Protein AF-A0A7S2Z1D8-F1 (afdb_monomer_lite)

InterPro domains:
  IPR022712 Beta-Casp domain [PF10996] (3-50)
  IPR027075 Cleavage and polyadenylation specificity factor subunit 2 [PTHR45922] (4-94)
  IPR036866 Ribonuclease Z/Hydroxyacylglutathione hydrolase-like [SSF56281] (3-57)

Sequence (128 aa):
LGRRPKVVMASLGSLESGPARELLVDWIQVPKNLVIFTQQPTAGTLAHHLHTAMADQVRVQVSRRVPLVGQELEQHRLAKAQEEERKMKEALASGGMASSADQKVEGVAGAGLVDTMQSARTSRGGLA

Organism: NCBI:txid464258

Secondary structure (DSSP, 8-state):
--SS------S-TT-SSSHHHHHHHHHTTSTT-----SSPPPTTSHHHHHHTT--S-------------THHHHHHHHHHHHHHHHHHHHHHHTT---------------------------------

Radius of gyration: 33.37 Å; chains: 1; bounding box: 91×49×61 Å

Structure (mmCIF, N/CA/C/O backbone):
data_AF-A0A7S2Z1D8-F1
#
_entry.id   AF-A0A7S2Z1D8-F1
#
loop_
_atom_site.group_PDB
_atom_site.id
_atom_site.type_symbol
_atom_site.label_atom_id
_atom_site.label_alt_id
_atom_site.label_comp_id
_atom_site.label_asym_id
_atom_site.label_entity_id
_atom_site.label_seq_id
_atom_site.pdbx_PDB_ins_code
_atom_site.Cartn_x
_atom_site.Cartn_y
_atom_site.Cartn_z
_atom_site.occupancy
_atom_site.B_iso_or_equiv
_atom_site.auth_seq_id
_atom_site.auth_comp_id
_atom_site.auth_asym_id
_atom_site.auth_atom_id
_atom_site.pdbx_PDB_model_num
ATOM 1 N N . LEU A 1 1 ? -13.418 -2.128 -9.506 1.00 61.38 1 LEU A N 1
ATOM 2 C CA . LEU A 1 1 ? -13.145 -1.407 -10.778 1.00 61.38 1 LEU A CA 1
ATOM 3 C C . LEU A 1 1 ? -13.310 -2.385 -11.944 1.00 61.38 1 LEU A C 1
ATOM 5 O O . LEU A 1 1 ? -12.690 -3.435 -11.906 1.00 61.38 1 LEU A O 1
ATOM 9 N N . GLY A 1 2 ? -14.152 -2.097 -12.946 1.00 67.75 2 GLY A N 1
ATOM 10 C CA . GLY A 1 2 ? -14.344 -3.005 -14.096 1.00 67.75 2 GLY A CA 1
ATOM 11 C C . GLY A 1 2 ? -13.047 -3.274 -14.881 1.00 67.75 2 GLY A C 1
ATOM 12 O O . GLY A 1 2 ? -12.169 -2.406 -14.889 1.00 67.75 2 GLY A O 1
ATOM 13 N N . ARG A 1 3 ? -12.954 -4.447 -15.537 1.00 75.06 3 ARG A N 1
ATOM 14 C CA . ARG A 1 3 ? -11.788 -5.002 -16.275 1.00 75.06 3 ARG A CA 1
ATOM 15 C C . ARG A 1 3 ? -11.434 -4.253 -17.578 1.00 75.06 3 ARG A C 1
ATOM 17 O O . ARG A 1 3 ? -11.247 -4.861 -18.625 1.00 75.06 3 ARG A O 1
ATOM 24 N N . ARG A 1 4 ? -11.376 -2.924 -17.540 1.00 88.25 4 ARG A N 1
ATOM 25 C CA . ARG A 1 4 ? -10.928 -2.088 -18.663 1.00 88.25 4 ARG A CA 1
ATOM 26 C C . ARG A 1 4 ? -9.636 -1.360 -18.286 1.00 88.25 4 ARG A C 1
ATOM 28 O O . ARG A 1 4 ? -9.525 -0.974 -17.117 1.00 88.25 4 ARG A O 1
ATOM 35 N N . PRO A 1 5 ? -8.706 -1.145 -19.238 1.00 92.38 5 PRO A N 1
ATOM 36 C CA . PRO A 1 5 ? -7.531 -0.311 -19.013 1.00 92.38 5 PRO A CA 1
ATOM 37 C C . PRO A 1 5 ? -7.944 1.069 -18.505 1.00 92.38 5 PRO A C 1
ATOM 39 O O . PRO A 1 5 ? -8.915 1.651 -18.993 1.00 92.38 5 PRO A O 1
ATOM 42 N N . LYS A 1 6 ? -7.244 1.564 -17.488 1.00 91.69 6 LYS A N 1
ATOM 43 C CA . LYS A 1 6 ? -7.497 2.871 -16.883 1.00 91.69 6 LYS A CA 1
ATOM 44 C C . LYS A 1 6 ? -6.237 3.389 -16.213 1.00 91.69 6 LYS A C 1
ATOM 46 O O . LYS A 1 6 ? -5.407 2.601 -15.770 1.00 91.69 6 LYS A O 1
ATOM 51 N N . VAL A 1 7 ? -6.156 4.705 -16.100 1.00 94.31 7 VAL A N 1
ATOM 52 C CA . VAL A 1 7 ? -5.144 5.393 -15.300 1.00 94.31 7 VAL A CA 1
ATOM 53 C C . VAL A 1 7 ? -5.802 5.810 -13.992 1.00 94.31 7 VAL A C 1
ATOM 55 O O . VAL A 1 7 ? -6.918 6.330 -14.001 1.00 94.31 7 VAL A O 1
ATOM 58 N N . VAL A 1 8 ? -5.142 5.540 -12.868 1.00 93.56 8 VAL A N 1
ATOM 59 C CA . VAL A 1 8 ? -5.621 5.923 -11.537 1.00 93.56 8 VAL A CA 1
ATOM 60 C C . VAL A 1 8 ? -4.542 6.739 -10.853 1.00 93.56 8 VAL A C 1
ATOM 62 O O . VAL A 1 8 ? -3.392 6.318 -10.789 1.00 93.56 8 VAL A O 1
ATOM 65 N N . MET A 1 9 ? -4.938 7.893 -10.327 1.00 94.06 9 MET A N 1
ATOM 66 C CA . MET A 1 9 ? -4.142 8.640 -9.364 1.00 94.06 9 MET A CA 1
ATOM 67 C C . MET A 1 9 ? -4.661 8.318 -7.970 1.00 94.06 9 MET A C 1
ATOM 69 O O . MET A 1 9 ? -5.871 8.297 -7.743 1.00 94.06 9 MET A O 1
ATOM 73 N N . ALA A 1 10 ? -3.748 8.058 -7.045 1.00 91.56 10 ALA A N 1
ATOM 74 C CA . ALA A 1 10 ? -4.075 7.746 -5.665 1.00 91.56 10 ALA A CA 1
ATOM 75 C C . ALA A 1 10 ? -3.370 8.726 -4.726 1.00 91.56 10 ALA A C 1
ATOM 77 O O . ALA A 1 10 ? -2.286 9.230 -5.025 1.00 91.56 10 ALA A O 1
ATOM 78 N N . SER A 1 11 ? -4.004 9.007 -3.593 1.00 91.69 11 SER A N 1
ATOM 79 C CA . SER A 1 11 ? -3.422 9.822 -2.532 1.00 91.69 11 SER A CA 1
ATOM 80 C C . SER A 1 11 ? -2.337 9.051 -1.775 1.00 91.69 11 SER A C 1
ATOM 82 O O . SER A 1 11 ? -2.369 7.824 -1.721 1.00 91.69 11 SER A O 1
ATOM 84 N N . LEU A 1 12 ? -1.414 9.791 -1.147 1.00 88.69 12 LEU A N 1
ATOM 85 C CA . LEU A 1 12 ? -0.317 9.267 -0.318 1.00 88.69 12 LEU A CA 1
ATOM 86 C C . LEU A 1 12 ? 0.712 8.439 -1.110 1.00 88.69 12 LEU A C 1
ATOM 88 O O . LEU A 1 12 ? 0.781 7.215 -1.020 1.00 88.69 12 LEU A O 1
ATOM 92 N N . GLY A 1 13 ? 1.587 9.139 -1.840 1.00 87.94 13 GLY A N 1
ATOM 93 C CA . GLY A 1 13 ? 2.661 8.532 -2.639 1.00 87.94 13 GLY A CA 1
ATOM 94 C C . GLY A 1 13 ? 3.763 7.811 -1.847 1.00 87.94 13 GLY A C 1
ATOM 95 O O . GLY A 1 13 ? 4.665 7.257 -2.463 1.00 87.94 13 GLY A O 1
ATOM 96 N N . SER A 1 14 ? 3.709 7.801 -0.509 1.00 90.88 14 SER A N 1
ATOM 97 C CA . SER A 1 14 ? 4.632 7.031 0.339 1.00 90.88 14 SER A CA 1
ATOM 98 C C . SER A 1 14 ? 4.317 5.532 0.378 1.00 90.88 14 SER A C 1
ATOM 100 O O . SER A 1 14 ? 5.190 4.746 0.734 1.00 90.88 14 SER A O 1
ATOM 102 N N . LEU A 1 15 ? 3.091 5.130 0.006 1.00 91.50 15 LEU A N 1
ATOM 103 C CA . LEU A 1 15 ? 2.591 3.745 0.050 1.00 91.50 15 LEU A CA 1
ATOM 104 C C . LEU A 1 15 ? 2.533 3.112 1.456 1.00 91.50 15 LEU A C 1
ATOM 106 O O . LEU A 1 15 ? 2.297 1.913 1.586 1.00 91.50 15 LEU A O 1
ATOM 110 N N . GLU A 1 16 ? 2.670 3.910 2.516 1.00 90.19 16 GLU A N 1
ATOM 111 C CA . GLU A 1 16 ? 2.575 3.432 3.905 1.00 90.19 16 GLU A CA 1
ATOM 112 C C . GLU A 1 16 ? 1.133 3.178 4.350 1.00 90.19 16 GLU A C 1
ATOM 114 O O . GLU A 1 16 ? 0.849 2.250 5.108 1.00 90.19 16 GLU A O 1
ATOM 119 N N . SER A 1 17 ? 0.195 3.992 3.867 1.00 89.31 17 SER A N 1
ATOM 120 C CA . SER A 1 17 ? -1.215 3.911 4.245 1.00 89.31 17 SER A CA 1
ATOM 121 C C . SER A 1 17 ? -2.133 4.455 3.151 1.00 89.31 17 SER A C 1
ATOM 123 O O . SER A 1 17 ? -1.688 5.097 2.198 1.00 89.31 17 SER A O 1
ATOM 125 N N . GLY A 1 18 ? -3.430 4.183 3.296 1.00 90.00 18 GLY A N 1
ATOM 126 C CA . GLY A 1 18 ? -4.476 4.725 2.436 1.00 90.00 18 GLY A CA 1
ATOM 127 C C . GLY A 1 18 ? -4.650 4.010 1.089 1.00 90.00 18 GLY A C 1
ATOM 128 O O . GLY A 1 18 ? -4.151 2.897 0.895 1.00 90.00 18 GLY A O 1
ATOM 129 N N . PRO A 1 19 ? -5.370 4.647 0.145 1.00 90.44 19 PRO A N 1
ATOM 130 C CA . PRO A 1 19 ? -5.833 3.995 -1.080 1.00 90.44 19 PRO A CA 1
ATOM 131 C C . PRO A 1 19 ? -4.708 3.544 -2.015 1.00 90.44 19 PRO A C 1
ATOM 133 O O . PRO A 1 19 ? -4.838 2.513 -2.669 1.00 90.44 19 PRO A O 1
ATOM 136 N N . ALA A 1 20 ? -3.592 4.282 -2.081 1.00 92.31 20 ALA A N 1
ATOM 137 C CA . ALA A 1 20 ? -2.469 3.914 -2.946 1.00 92.31 20 ALA A CA 1
ATOM 138 C C . ALA A 1 20 ? -1.865 2.559 -2.556 1.00 92.31 20 ALA A C 1
ATOM 140 O O . ALA A 1 20 ? -1.539 1.752 -3.424 1.00 92.31 20 ALA A O 1
ATOM 141 N N . ARG A 1 21 ? -1.777 2.281 -1.251 1.00 91.69 21 ARG A N 1
ATOM 142 C CA . ARG A 1 21 ? -1.265 1.012 -0.733 1.00 91.69 21 ARG A CA 1
ATOM 143 C C . ARG A 1 21 ? -2.191 -0.157 -1.049 1.00 91.69 21 ARG A C 1
ATOM 145 O O . ARG A 1 21 ? -1.721 -1.221 -1.437 1.00 91.69 21 ARG A O 1
ATOM 152 N N . GLU A 1 22 ? -3.495 0.033 -0.878 1.00 90.69 22 GLU A N 1
ATOM 153 C CA . GLU A 1 22 ? -4.491 -1.003 -1.172 1.00 90.69 22 GLU A CA 1
ATOM 154 C C . GLU A 1 22 ? -4.514 -1.341 -2.665 1.00 90.69 22 GLU A C 1
ATOM 156 O O . GLU A 1 22 ? -4.448 -2.514 -3.033 1.00 90.69 22 GLU A O 1
ATOM 161 N N . LEU A 1 23 ? -4.507 -0.315 -3.523 1.00 91.88 23 LEU A N 1
ATOM 162 C CA . LEU A 1 23 ? -4.428 -0.492 -4.972 1.00 91.88 23 LEU A CA 1
ATOM 163 C C . LEU A 1 23 ? -3.150 -1.218 -5.382 1.00 91.88 23 LEU A C 1
ATOM 165 O O . LEU A 1 23 ? -3.214 -2.124 -6.207 1.00 91.88 23 LEU A O 1
ATOM 169 N N . LEU A 1 24 ? -2.006 -0.858 -4.797 1.00 91.25 24 LEU A N 1
ATOM 170 C CA . LEU A 1 24 ? -0.740 -1.525 -5.076 1.00 91.25 24 LEU A CA 1
ATOM 171 C C . LEU A 1 24 ? -0.821 -3.024 -4.770 1.00 91.25 24 LEU A C 1
ATOM 173 O O . LEU A 1 24 ? -0.486 -3.830 -5.629 1.00 91.25 24 LEU A O 1
ATOM 177 N N . VAL A 1 25 ? -1.295 -3.398 -3.579 1.00 90.25 25 VAL A N 1
ATOM 178 C CA . VAL A 1 25 ? -1.417 -4.805 -3.158 1.00 90.25 25 VAL A CA 1
ATOM 179 C C . VAL A 1 25 ? -2.304 -5.599 -4.116 1.00 90.25 25 VAL A C 1
ATOM 181 O O . VAL A 1 25 ? -1.942 -6.707 -4.514 1.00 90.25 25 VAL A O 1
ATOM 184 N N . ASP A 1 26 ? -3.447 -5.034 -4.501 1.00 89.00 26 ASP A N 1
ATOM 185 C CA . ASP A 1 26 ? -4.397 -5.716 -5.376 1.00 89.00 26 ASP A CA 1
ATOM 186 C C . ASP A 1 26 ? -3.883 -5.800 -6.829 1.00 89.00 26 ASP A C 1
ATOM 188 O O . ASP A 1 26 ? -4.213 -6.741 -7.552 1.00 89.00 26 ASP A O 1
ATOM 192 N N . TRP A 1 27 ? -3.106 -4.813 -7.295 1.00 89.62 27 TRP A N 1
ATOM 193 C CA . TRP A 1 27 ? -2.744 -4.672 -8.713 1.00 89.62 27 TRP A CA 1
ATOM 194 C C . TRP A 1 27 ? -1.356 -5.198 -9.058 1.00 89.62 27 TRP A C 1
ATOM 196 O O . TRP A 1 27 ? -1.138 -5.570 -10.212 1.00 89.62 27 TRP A O 1
ATOM 206 N N . ILE A 1 28 ? -0.434 -5.273 -8.097 1.00 87.00 28 ILE A N 1
ATOM 207 C CA . ILE A 1 28 ? 0.943 -5.723 -8.341 1.00 87.00 28 ILE A CA 1
ATOM 208 C C . ILE A 1 28 ? 1.030 -7.215 -8.689 1.00 87.00 28 ILE A C 1
ATOM 210 O O . ILE A 1 28 ? 2.004 -7.648 -9.293 1.00 87.00 28 ILE A O 1
ATOM 214 N N . GLN A 1 29 ? -0.012 -8.000 -8.386 1.00 84.56 29 GLN A N 1
ATOM 215 C CA . GLN A 1 29 ? -0.094 -9.410 -8.793 1.00 84.56 29 GLN A CA 1
ATOM 216 C C . GLN A 1 29 ? -0.216 -9.595 -10.314 1.00 84.56 29 GLN A C 1
ATOM 218 O O . GLN A 1 29 ? 0.021 -10.687 -10.827 1.00 84.56 29 GLN A O 1
ATOM 223 N N . VAL A 1 30 ? -0.601 -8.547 -11.051 1.00 88.88 30 VAL A N 1
ATOM 224 C CA . VAL A 1 30 ? -0.736 -8.590 -12.509 1.00 88.88 30 VAL A CA 1
ATOM 225 C C . VAL A 1 30 ? 0.473 -7.885 -13.138 1.00 88.88 30 VAL A C 1
ATOM 227 O O . VAL A 1 30 ? 0.531 -6.656 -13.112 1.00 88.88 30 VAL A O 1
ATOM 230 N N . PRO A 1 31 ? 1.400 -8.610 -13.795 1.00 87.44 31 PRO A N 1
ATOM 231 C CA . PRO A 1 31 ? 2.656 -8.039 -14.305 1.00 87.44 31 PRO A CA 1
ATOM 232 C C . PRO A 1 31 ? 2.467 -7.051 -15.467 1.00 87.44 31 PRO A C 1
ATOM 234 O O . PRO A 1 31 ? 3.404 -6.376 -15.872 1.00 87.44 31 PRO A O 1
ATOM 237 N N . LYS A 1 32 ? 1.255 -6.966 -16.030 1.00 90.50 32 LYS A N 1
ATOM 238 C CA . LYS A 1 32 ? 0.903 -5.991 -17.075 1.00 90.50 32 LYS A CA 1
ATOM 239 C C . LYS A 1 32 ? 0.620 -4.593 -16.521 1.00 90.50 32 LYS A C 1
ATOM 241 O O . LYS A 1 32 ? 0.487 -3.657 -17.304 1.00 90.50 32 LYS A O 1
ATOM 246 N N . ASN A 1 33 ? 0.453 -4.462 -15.208 1.00 91.81 33 ASN A N 1
ATOM 247 C CA . ASN A 1 33 ? 0.187 -3.179 -14.581 1.00 91.81 33 ASN A CA 1
ATOM 248 C C . ASN A 1 33 ? 1.492 -2.402 -14.403 1.00 91.81 33 ASN A C 1
ATOM 250 O O . ASN A 1 33 ? 2.524 -2.973 -14.062 1.00 91.81 33 ASN A O 1
ATOM 254 N N . LEU A 1 34 ? 1.423 -1.088 -14.607 1.00 91.00 34 LEU A N 1
ATOM 255 C CA . LEU A 1 34 ? 2.536 -0.171 -14.397 1.00 91.00 34 LEU A CA 1
ATOM 256 C C . LEU A 1 34 ? 2.226 0.736 -13.208 1.00 91.00 34 LEU A C 1
ATOM 258 O O . LEU A 1 34 ? 1.145 1.322 -13.134 1.00 91.00 34 LEU A O 1
ATOM 262 N N . VAL A 1 35 ? 3.193 0.872 -12.304 1.00 90.19 35 VAL A N 1
ATOM 263 C CA . VAL A 1 35 ? 3.148 1.815 -11.184 1.00 90.19 35 VAL A CA 1
ATOM 264 C C . VAL A 1 35 ? 4.128 2.942 -11.482 1.00 90.19 35 VAL A C 1
ATOM 266 O O . VAL A 1 35 ? 5.283 2.686 -11.807 1.00 90.19 35 VAL A O 1
ATOM 269 N N . ILE A 1 36 ? 3.661 4.187 -11.385 1.00 91.75 36 ILE A N 1
ATOM 270 C CA . ILE A 1 36 ? 4.467 5.382 -11.652 1.00 91.75 36 ILE A CA 1
ATOM 271 C C . ILE A 1 36 ? 4.573 6.192 -10.363 1.00 91.75 36 ILE A C 1
ATOM 273 O O . ILE A 1 36 ? 3.558 6.583 -9.786 1.00 91.75 36 ILE A O 1
ATOM 277 N N . PHE A 1 37 ? 5.802 6.476 -9.937 1.00 91.19 37 PHE A N 1
ATOM 278 C CA . PHE A 1 37 ? 6.078 7.410 -8.850 1.00 91.19 37 PHE A CA 1
ATOM 279 C C . PHE A 1 37 ? 6.191 8.826 -9.417 1.00 91.19 37 PHE A C 1
ATOM 281 O O . PHE A 1 37 ? 7.020 9.092 -10.280 1.00 91.19 37 PHE A O 1
ATOM 288 N N . THR A 1 38 ? 5.345 9.741 -8.946 1.00 91.69 38 THR A N 1
ATOM 289 C CA . THR A 1 38 ? 5.304 11.130 -9.442 1.00 91.69 38 THR A CA 1
ATOM 290 C C . THR A 1 38 ? 6.318 12.051 -8.761 1.00 91.69 38 THR A C 1
ATOM 292 O O . THR A 1 38 ? 6.448 13.207 -9.149 1.00 91.69 38 THR A O 1
ATOM 295 N N . GLN A 1 39 ? 6.989 11.578 -7.711 1.00 90.56 39 GLN A N 1
ATOM 296 C CA . GLN A 1 39 ? 7.939 12.339 -6.901 1.00 90.56 39 GLN A CA 1
ATOM 297 C C . GLN A 1 39 ? 8.978 11.402 -6.286 1.00 90.56 39 GLN A C 1
ATOM 299 O O . GLN A 1 39 ? 8.729 10.200 -6.158 1.00 90.56 39 GLN A O 1
ATOM 304 N N . GLN A 1 40 ? 10.107 11.967 -5.854 1.00 90.69 40 GLN A N 1
ATOM 305 C CA . GLN A 1 40 ? 11.132 11.217 -5.137 1.00 90.69 40 GLN A CA 1
ATOM 306 C C . GLN A 1 40 ? 10.572 10.721 -3.791 1.00 90.69 40 GLN A C 1
ATOM 308 O O . GLN A 1 40 ? 10.099 11.535 -2.992 1.00 90.69 40 GLN A O 1
ATOM 313 N N . PRO A 1 41 ? 10.613 9.410 -3.510 1.00 90.75 41 PRO A N 1
ATOM 314 C CA . PRO A 1 41 ? 10.081 8.876 -2.267 1.00 90.75 41 PRO A CA 1
ATOM 315 C C . PRO A 1 41 ? 11.010 9.156 -1.083 1.00 90.75 41 PRO A C 1
ATOM 317 O O . PRO A 1 41 ? 12.237 9.093 -1.190 1.00 90.75 41 PRO A O 1
ATOM 320 N N . THR A 1 42 ? 10.407 9.424 0.074 1.00 90.94 42 THR A N 1
ATOM 321 C CA . THR A 1 42 ? 11.120 9.648 1.335 1.00 90.94 42 THR A CA 1
ATOM 322 C C . THR A 1 42 ? 11.813 8.370 1.802 1.00 90.94 42 THR A C 1
ATOM 324 O O . THR A 1 42 ? 11.208 7.296 1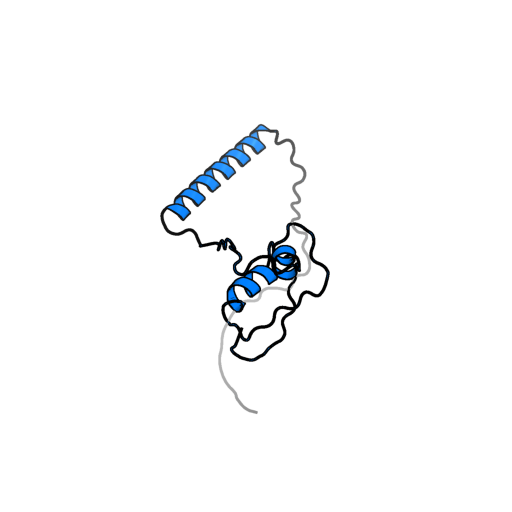.791 1.00 90.94 42 THR A O 1
ATOM 327 N N . ALA A 1 43 ? 13.066 8.485 2.248 1.00 90.44 43 ALA A N 1
ATOM 328 C CA . ALA A 1 43 ? 13.827 7.363 2.788 1.00 90.44 43 ALA A CA 1
ATOM 329 C C . ALA A 1 43 ? 13.064 6.644 3.918 1.00 90.44 43 ALA A C 1
ATOM 331 O O . ALA A 1 43 ? 12.375 7.276 4.718 1.00 90.44 43 ALA A O 1
ATOM 332 N N . GLY A 1 44 ? 13.175 5.315 3.960 1.00 88.38 44 GLY A N 1
ATOM 333 C CA . GLY A 1 44 ? 12.484 4.466 4.937 1.00 88.38 44 GLY A CA 1
ATOM 334 C C . GLY A 1 44 ? 11.029 4.123 4.599 1.00 88.38 44 GLY A C 1
ATOM 335 O O . GLY A 1 44 ? 10.440 3.302 5.295 1.00 88.38 44 GLY A O 1
ATOM 336 N N . THR A 1 45 ? 10.455 4.687 3.530 1.00 91.19 45 THR A N 1
ATOM 337 C CA . THR A 1 45 ? 9.105 4.320 3.065 1.00 91.19 45 THR A CA 1
ATOM 338 C C . THR A 1 45 ? 9.117 3.120 2.116 1.00 91.19 45 THR A C 1
ATOM 340 O O . THR A 1 45 ? 10.107 2.841 1.438 1.00 91.19 45 THR A O 1
ATOM 343 N N . LEU A 1 46 ? 7.987 2.429 1.996 1.00 89.81 46 LEU A N 1
ATOM 344 C CA . LEU A 1 46 ? 7.742 1.367 1.028 1.00 89.81 46 LEU A CA 1
ATOM 345 C C . LEU A 1 46 ? 7.962 1.860 -0.406 1.00 89.81 46 LEU A C 1
ATOM 347 O O . LEU A 1 46 ? 8.582 1.159 -1.204 1.00 89.81 46 LEU A O 1
ATOM 351 N N . ALA A 1 47 ? 7.523 3.081 -0.721 1.00 91.38 47 ALA A N 1
ATOM 352 C CA . ALA A 1 47 ? 7.796 3.700 -2.015 1.00 91.38 47 ALA A CA 1
ATOM 353 C C . ALA A 1 47 ? 9.300 3.826 -2.295 1.00 91.38 47 ALA A C 1
ATOM 355 O O . ALA A 1 47 ? 9.736 3.557 -3.411 1.00 91.38 47 ALA A O 1
ATOM 356 N N . HIS A 1 48 ? 10.108 4.164 -1.288 1.00 91.25 48 HIS A N 1
ATOM 357 C CA . HIS A 1 48 ? 11.560 4.255 -1.436 1.00 91.25 48 HIS A CA 1
ATOM 358 C C . HIS A 1 48 ? 12.223 2.892 -1.637 1.00 91.25 48 HIS A C 1
ATOM 360 O O . HIS A 1 48 ? 13.109 2.763 -2.485 1.00 91.25 48 HIS A O 1
ATOM 366 N N . HIS A 1 49 ? 11.763 1.868 -0.916 1.00 89.44 49 HIS A N 1
ATOM 367 C CA . HIS A 1 49 ? 12.242 0.499 -1.107 1.00 89.44 49 HIS A CA 1
ATOM 368 C C . HIS A 1 49 ? 11.940 -0.022 -2.520 1.00 89.44 49 HIS A C 1
ATOM 370 O O . HIS A 1 49 ? 12.808 -0.629 -3.143 1.00 89.44 49 HIS A O 1
ATOM 376 N N . LEU A 1 50 ? 10.745 0.266 -3.048 1.00 88.38 50 LEU A N 1
ATOM 377 C CA . LEU A 1 50 ? 10.353 -0.117 -4.408 1.00 88.38 50 LEU A CA 1
ATOM 378 C C . LEU A 1 50 ? 11.106 0.678 -5.482 1.00 88.38 50 LEU A C 1
ATOM 380 O O . LEU A 1 50 ? 11.520 0.111 -6.487 1.00 88.38 50 LEU A O 1
ATOM 384 N N . HIS A 1 51 ? 11.308 1.978 -5.271 1.00 87.69 51 HIS A N 1
ATOM 385 C CA . HIS A 1 51 ? 11.981 2.849 -6.235 1.00 87.69 51 HIS A CA 1
ATOM 386 C C . HIS A 1 51 ? 13.479 2.548 -6.367 1.00 87.69 51 HIS A C 1
ATOM 388 O O . HIS A 1 51 ? 14.033 2.628 -7.458 1.00 87.69 51 HIS A O 1
ATOM 394 N N . THR A 1 52 ? 14.144 2.188 -5.267 1.00 85.44 52 THR A N 1
ATOM 395 C CA . THR A 1 52 ? 15.597 1.938 -5.254 1.00 85.44 52 THR A CA 1
ATOM 396 C C . THR A 1 52 ? 15.962 0.525 -5.740 1.00 85.44 52 THR A C 1
ATOM 398 O O . THR A 1 52 ? 17.139 0.185 -5.798 1.00 85.44 52 THR A O 1
ATOM 401 N N . ALA A 1 53 ? 14.970 -0.298 -6.113 1.00 67.94 53 ALA A N 1
ATOM 402 C CA . ALA A 1 53 ? 15.139 -1.629 -6.712 1.00 67.94 53 ALA A CA 1
ATOM 403 C C . ALA A 1 53 ? 16.082 -2.579 -5.939 1.00 67.94 53 ALA A C 1
ATOM 405 O O . ALA A 1 53 ? 16.681 -3.478 -6.519 1.00 67.94 53 ALA A O 1
ATOM 406 N N . MET A 1 54 ? 16.223 -2.395 -4.621 1.00 61.25 54 MET A N 1
ATOM 407 C CA . MET A 1 54 ? 17.207 -3.142 -3.826 1.00 61.25 54 MET A CA 1
ATOM 408 C C . MET A 1 54 ? 16.799 -4.593 -3.524 1.00 61.25 54 MET A C 1
ATOM 410 O O . MET A 1 54 ? 17.615 -5.350 -3.005 1.00 61.25 54 MET A O 1
ATOM 414 N N . ALA A 1 55 ? 15.559 -4.996 -3.818 1.00 62.84 55 ALA A N 1
ATOM 415 C CA . ALA A 1 55 ? 15.073 -6.342 -3.539 1.00 62.84 55 ALA A CA 1
ATOM 416 C C . ALA A 1 55 ? 14.079 -6.829 -4.603 1.00 62.84 55 ALA A C 1
ATOM 418 O O . ALA A 1 55 ? 13.127 -6.123 -4.933 1.00 62.84 55 ALA A O 1
ATOM 419 N N . ASP A 1 56 ? 14.252 -8.077 -5.052 1.00 73.62 56 ASP A N 1
ATOM 420 C CA . ASP A 1 56 ? 13.327 -8.776 -5.961 1.00 73.62 56 ASP A CA 1
ATOM 421 C C . ASP A 1 56 ? 11.947 -9.031 -5.333 1.00 73.62 56 ASP A C 1
ATOM 423 O O . ASP A 1 56 ? 10.966 -9.288 -6.032 1.00 73.62 56 ASP A O 1
ATOM 427 N N . GLN A 1 57 ? 11.854 -8.991 -4.000 1.00 76.81 57 GLN A N 1
ATOM 428 C CA . GLN A 1 57 ? 10.623 -9.243 -3.260 1.00 76.81 57 GLN A CA 1
ATOM 429 C C . GLN A 1 57 ? 10.493 -8.299 -2.068 1.00 76.81 57 GLN A C 1
ATOM 431 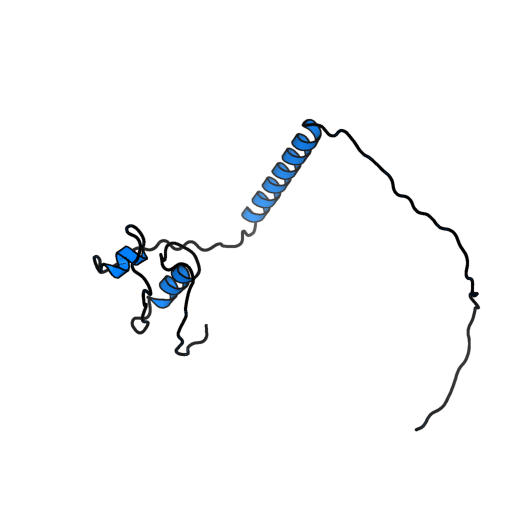O O . GLN A 1 57 ? 11.435 -8.101 -1.302 1.00 76.81 57 GLN A O 1
ATOM 436 N N . VAL A 1 58 ? 9.286 -7.766 -1.872 1.00 81.31 58 VAL A N 1
ATOM 437 C CA . VAL A 1 58 ? 8.955 -6.892 -0.743 1.00 81.31 58 VAL A CA 1
ATOM 438 C C . VAL A 1 58 ? 7.796 -7.495 0.043 1.00 81.31 58 VAL A C 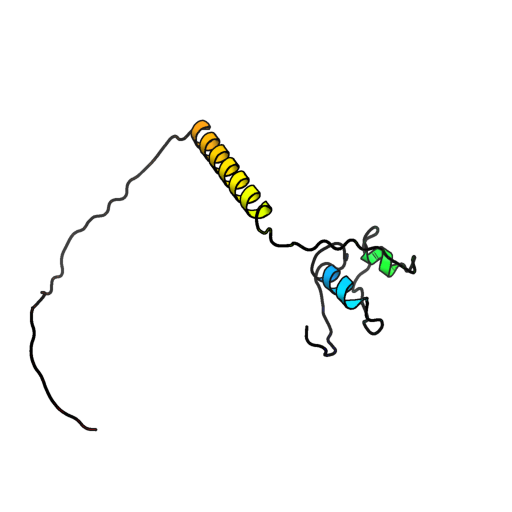1
ATOM 440 O O . VAL A 1 58 ? 6.746 -7.816 -0.514 1.00 81.31 58 VAL A O 1
ATOM 443 N N . ARG A 1 59 ? 7.977 -7.654 1.358 1.00 82.75 59 ARG A N 1
ATOM 444 C CA . ARG A 1 59 ? 6.932 -8.156 2.257 1.00 82.75 59 ARG A CA 1
ATOM 445 C C . ARG A 1 59 ? 6.065 -6.995 2.736 1.00 82.75 59 ARG A C 1
ATOM 447 O O . ARG A 1 59 ? 6.560 -6.080 3.384 1.00 82.75 59 ARG A O 1
ATOM 454 N N . VAL A 1 60 ? 4.763 -7.068 2.472 1.00 83.81 60 VAL A N 1
ATOM 455 C CA . VAL A 1 60 ? 3.787 -6.048 2.878 1.00 83.81 60 VAL A CA 1
ATOM 456 C C . VAL A 1 60 ? 2.741 -6.686 3.792 1.00 83.81 60 VAL A C 1
ATOM 458 O O . VAL A 1 60 ? 2.091 -7.656 3.411 1.00 83.81 60 VAL A O 1
ATOM 461 N N . GLN A 1 61 ? 2.557 -6.150 5.002 1.00 84.19 61 GLN A N 1
ATOM 462 C CA . GLN A 1 61 ? 1.513 -6.617 5.923 1.00 84.19 61 GLN A CA 1
ATOM 463 C C . GLN A 1 61 ? 0.175 -5.943 5.603 1.00 84.19 61 GLN A C 1
ATOM 465 O O .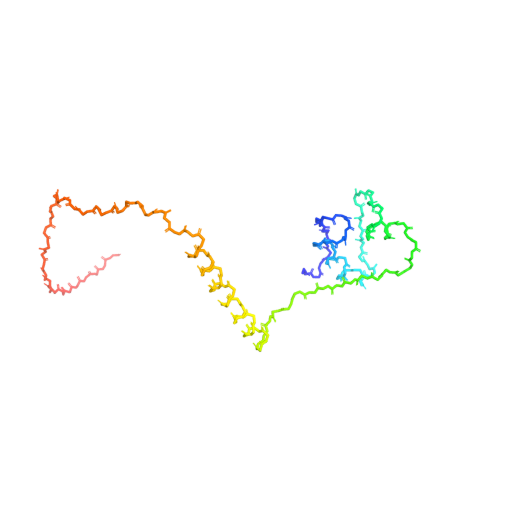 GLN A 1 61 ? 0.063 -4.721 5.665 1.00 84.19 61 GLN A O 1
ATOM 470 N N . VAL A 1 62 ? -0.861 -6.705 5.269 1.00 82.62 62 VAL A N 1
ATOM 471 C CA . VAL A 1 62 ? -2.171 -6.148 4.896 1.00 82.62 62 VAL A CA 1
ATOM 472 C C . VAL A 1 62 ? -3.192 -6.510 5.962 1.00 82.62 62 VAL A C 1
ATOM 474 O O . VAL A 1 62 ? -3.542 -7.674 6.120 1.00 82.62 62 VAL A O 1
ATOM 477 N N . SER A 1 63 ? -3.675 -5.499 6.680 1.00 82.81 63 SER A N 1
ATOM 478 C CA . SER A 1 63 ? -4.727 -5.652 7.684 1.00 82.81 63 SER A CA 1
ATOM 479 C C . SER A 1 63 ? -6.044 -5.148 7.105 1.00 82.81 63 SER A C 1
ATOM 481 O O . SER A 1 63 ? -6.107 -4.024 6.609 1.00 82.81 63 SER A O 1
ATOM 483 N N . ARG A 1 64 ? -7.102 -5.958 7.175 1.00 82.06 64 ARG A N 1
ATOM 484 C CA . ARG A 1 64 ? -8.460 -5.559 6.780 1.00 82.06 64 ARG A CA 1
ATOM 485 C C . ARG A 1 64 ? -9.366 -5.592 8.002 1.00 82.06 64 ARG A C 1
ATOM 487 O O . ARG A 1 64 ? -9.295 -6.522 8.799 1.00 82.06 64 ARG A O 1
ATOM 494 N N . ARG A 1 65 ? -10.208 -4.567 8.152 1.00 84.88 65 ARG A N 1
ATOM 495 C CA . ARG A 1 65 ? -11.236 -4.552 9.198 1.00 84.88 65 ARG A CA 1
ATOM 496 C C . ARG A 1 65 ? -12.315 -5.567 8.840 1.00 84.88 65 ARG A C 1
ATOM 498 O O . ARG A 1 65 ? -12.831 -5.543 7.725 1.00 84.88 65 ARG A O 1
ATOM 505 N N . VAL A 1 66 ? -12.649 -6.427 9.792 1.00 85.31 66 VAL A N 1
ATOM 506 C CA . VAL A 1 66 ? -13.726 -7.416 9.685 1.00 85.31 66 VAL A CA 1
ATOM 507 C C . VAL A 1 66 ? -14.802 -7.022 10.700 1.00 85.31 66 VAL A C 1
ATOM 509 O O . VAL A 1 66 ? -14.444 -6.609 11.807 1.00 85.31 66 VAL A O 1
ATOM 512 N N . PRO A 1 67 ? -16.099 -7.055 10.340 1.00 86.31 67 PRO A N 1
ATOM 513 C CA . PRO A 1 67 ? -17.157 -6.779 11.302 1.00 86.31 67 PRO A CA 1
ATOM 514 C C . PRO A 1 67 ? -17.124 -7.815 12.428 1.00 86.31 67 PRO A C 1
ATOM 516 O O . PRO A 1 67 ? -17.023 -9.010 12.160 1.00 86.31 67 PRO A O 1
ATOM 519 N N . LEU A 1 68 ? -17.240 -7.352 13.673 1.00 89.81 68 LEU A N 1
ATOM 520 C CA . LEU A 1 68 ? -17.398 -8.239 14.825 1.00 89.81 68 LEU A CA 1
ATOM 521 C C . LEU A 1 68 ? -18.758 -8.940 14.731 1.00 89.81 68 LEU A C 1
ATOM 523 O O . LEU A 1 68 ? -19.778 -8.292 14.476 1.00 89.81 68 LEU A O 1
ATOM 527 N N . VAL A 1 69 ? -18.781 -10.252 14.953 1.00 90.75 69 VAL A N 1
ATOM 528 C CA . VAL A 1 69 ? -19.991 -11.087 14.876 1.00 90.75 69 VAL A CA 1
ATOM 529 C C . VAL A 1 69 ? -20.129 -11.969 16.114 1.00 90.75 69 VAL A C 1
ATOM 531 O O . VAL A 1 69 ? -19.142 -12.370 16.724 1.00 90.75 69 VAL A O 1
ATOM 534 N N . GLY A 1 70 ? -21.375 -12.270 16.493 1.00 90.12 70 GLY A N 1
ATOM 535 C CA . GLY A 1 70 ? -21.690 -13.144 17.627 1.00 90.12 70 GLY A CA 1
ATOM 536 C C . GLY A 1 70 ? -21.141 -12.623 18.959 1.00 90.12 70 GLY A C 1
ATOM 537 O O . GLY A 1 70 ? -21.391 -11.478 19.335 1.00 90.12 70 GLY A O 1
ATOM 538 N N . GLN A 1 71 ? -20.377 -13.468 19.656 1.00 86.31 71 GLN A N 1
ATOM 539 C CA . GLN A 1 71 ? -19.869 -13.198 21.007 1.00 86.31 71 GLN A CA 1
ATOM 540 C C . GLN A 1 71 ? -18.929 -11.986 21.079 1.00 86.31 71 GLN A C 1
ATOM 542 O O . GLN A 1 71 ? -18.993 -11.229 22.045 1.00 86.31 71 GLN A O 1
ATOM 547 N N . GLU A 1 72 ? -18.099 -11.750 20.057 1.00 89.19 72 GLU A N 1
ATOM 548 C CA . GLU A 1 72 ? -17.202 -10.584 20.023 1.00 89.19 72 GLU A CA 1
ATOM 549 C C . GLU A 1 72 ? -17.994 -9.268 20.019 1.00 89.19 72 GLU A C 1
ATOM 551 O O . GLU A 1 72 ? -17.631 -8.296 20.685 1.00 89.19 72 GLU A O 1
ATOM 556 N N . LEU A 1 73 ? -19.120 -9.248 19.297 1.00 88.38 73 LEU A N 1
ATOM 557 C CA . LEU A 1 73 ? -20.003 -8.089 19.222 1.00 88.38 73 LEU A CA 1
ATOM 558 C C . LEU A 1 73 ? -20.721 -7.847 20.556 1.00 88.38 73 LEU A C 1
ATOM 560 O O . LEU A 1 73 ? -20.865 -6.699 20.975 1.00 88.38 73 LEU A O 1
ATOM 564 N N . GLU A 1 74 ? -21.171 -8.911 21.221 1.00 88.38 74 GLU A N 1
ATOM 565 C CA . GLU A 1 74 ? -21.822 -8.829 22.534 1.00 88.38 74 GLU A CA 1
ATOM 566 C C . GLU A 1 74 ? -20.862 -8.313 23.608 1.00 88.38 74 GLU A C 1
ATOM 568 O O . GLU A 1 74 ? -21.201 -7.374 24.329 1.00 88.38 74 GLU A O 1
ATOM 573 N N . GLN A 1 75 ? -19.637 -8.843 23.659 1.00 91.44 75 GLN A N 1
ATOM 574 C CA . GLN A 1 75 ? -18.594 -8.374 24.575 1.00 91.44 75 GLN A CA 1
ATOM 575 C C . GLN A 1 75 ? -18.256 -6.901 24.335 1.00 91.44 75 GLN A C 1
ATOM 577 O O . GLN A 1 75 ? -18.188 -6.122 25.284 1.00 91.44 75 GLN A O 1
ATOM 582 N N . HIS A 1 76 ? -18.122 -6.491 23.071 1.00 88.94 76 HIS A N 1
ATOM 583 C CA . HIS A 1 76 ? -17.880 -5.093 22.725 1.00 88.94 76 HIS A CA 1
ATOM 584 C C . HIS A 1 76 ? -19.042 -4.180 23.157 1.00 88.94 76 HIS A C 1
ATOM 586 O O . HIS A 1 76 ? -18.812 -3.074 23.643 1.00 88.94 76 HIS A O 1
ATOM 592 N N . ARG A 1 77 ? -20.299 -4.626 23.017 1.00 90.56 77 ARG A N 1
ATOM 593 C CA . ARG A 1 77 ? -21.481 -3.868 23.470 1.00 90.56 77 ARG A CA 1
ATOM 594 C C . ARG A 1 77 ? -21.531 -3.730 24.989 1.00 90.56 77 ARG A C 1
ATOM 596 O O . ARG A 1 77 ? -21.774 -2.629 25.474 1.00 90.56 77 ARG A O 1
ATOM 603 N N . LEU A 1 78 ? -21.275 -4.814 25.723 1.00 91.12 78 LEU A N 1
ATOM 604 C CA . LEU A 1 78 ? -21.230 -4.800 27.187 1.00 91.12 78 LEU A CA 1
ATOM 605 C C . LEU A 1 78 ? -20.104 -3.898 27.704 1.00 91.12 78 LEU A C 1
ATOM 607 O O . LEU A 1 78 ? -20.347 -3.062 28.570 1.00 91.12 78 LEU A O 1
ATOM 611 N N . ALA A 1 79 ? -18.902 -4.000 27.129 1.00 91.12 79 ALA A N 1
ATOM 612 C CA . ALA A 1 79 ? -17.772 -3.146 27.490 1.00 91.12 79 ALA A CA 1
ATOM 613 C C . ALA A 1 79 ? -18.071 -1.660 27.232 1.00 91.12 79 ALA A C 1
ATOM 615 O O . ALA A 1 79 ? -17.783 -0.813 28.075 1.00 91.12 79 ALA A O 1
ATOM 616 N N . LYS A 1 80 ? -18.715 -1.342 26.101 1.00 90.88 80 LYS A N 1
ATOM 617 C CA . LYS A 1 80 ? -19.104 0.032 25.763 1.00 90.88 80 LYS A CA 1
ATOM 618 C C . LYS A 1 80 ? -20.177 0.582 26.709 1.00 90.88 80 LYS A C 1
ATOM 620 O O . LYS A 1 80 ? -20.073 1.732 27.120 1.00 90.88 80 LYS A O 1
ATOM 625 N N . ALA A 1 81 ? -21.154 -0.238 27.103 1.00 91.31 81 ALA A N 1
ATOM 626 C CA . ALA A 1 81 ? -22.167 0.140 28.091 1.00 91.31 81 ALA A CA 1
ATOM 627 C C . ALA A 1 81 ? -21.548 0.415 29.474 1.00 91.31 81 ALA A C 1
ATOM 629 O O . ALA A 1 81 ? -21.886 1.407 30.113 1.00 91.31 81 ALA A O 1
ATOM 630 N N . GLN A 1 82 ? -20.590 -0.412 29.906 1.00 90.06 82 GLN A N 1
ATOM 631 C CA . GLN A 1 82 ? -19.855 -0.195 31.157 1.00 90.06 82 GLN A CA 1
ATOM 632 C C . GLN A 1 82 ? -18.990 1.071 31.112 1.00 90.06 82 GLN A C 1
ATOM 634 O O . GLN A 1 82 ? -18.918 1.805 32.097 1.00 90.06 82 GLN A O 1
ATOM 639 N N . GLU A 1 83 ? -18.342 1.356 29.979 1.00 89.88 83 GLU A N 1
ATOM 640 C CA . GLU A 1 83 ? -17.554 2.578 29.811 1.00 89.88 83 GLU A CA 1
ATOM 641 C C . GLU A 1 83 ? -18.440 3.831 29.819 1.00 89.88 83 GLU A C 1
ATOM 643 O O . GLU A 1 83 ? -18.073 4.832 30.433 1.00 89.88 83 GLU A O 1
ATOM 648 N N . GLU A 1 84 ? -19.612 3.781 29.181 1.00 88.06 84 GLU A N 1
ATOM 649 C CA . GLU A 1 84 ? -20.599 4.865 29.204 1.00 88.06 84 GLU A CA 1
ATOM 650 C C . GLU A 1 84 ? -21.158 5.089 30.613 1.00 88.06 84 GLU A C 1
ATOM 652 O O . GLU A 1 84 ? -21.207 6.230 31.067 1.00 88.06 84 GLU A O 1
ATOM 657 N N . GLU A 1 85 ? -21.487 4.025 31.350 1.00 88.00 85 GLU A N 1
ATOM 658 C CA . GLU A 1 85 ? -21.930 4.132 32.743 1.00 88.00 85 GLU A CA 1
ATOM 659 C C . GLU A 1 85 ? -20.831 4.718 33.638 1.00 88.00 85 GLU A C 1
ATOM 661 O O . GLU A 1 85 ? -21.102 5.588 34.469 1.00 88.00 85 GLU A O 1
ATOM 666 N N . ARG A 1 86 ? -19.574 4.294 33.450 1.00 87.25 86 ARG A N 1
ATOM 667 C CA . ARG A 1 86 ? -18.436 4.839 34.194 1.00 87.25 86 ARG A CA 1
ATOM 668 C C . ARG A 1 86 ? -18.225 6.316 33.874 1.00 87.25 86 ARG A C 1
ATOM 670 O O . ARG A 1 86 ? -18.129 7.109 34.801 1.00 87.25 86 ARG A O 1
ATOM 677 N N . LYS A 1 87 ? -18.239 6.703 32.593 1.00 87.31 87 LYS A N 1
ATOM 678 C CA . LYS A 1 87 ? -18.142 8.111 32.170 1.00 87.31 87 LYS A CA 1
ATOM 679 C C . LYS A 1 87 ? -19.304 8.949 32.696 1.00 87.31 87 LYS A C 1
ATOM 681 O O . LYS A 1 87 ? -19.086 10.083 33.102 1.00 87.31 87 LYS A O 1
ATOM 686 N N . MET A 1 88 ? -20.521 8.406 32.725 1.00 84.06 88 MET A N 1
ATOM 687 C CA . MET A 1 88 ? -21.695 9.093 33.266 1.00 84.06 88 MET A CA 1
ATOM 688 C C . MET A 1 88 ? -21.560 9.297 34.777 1.00 84.06 88 MET A C 1
ATOM 690 O O . MET A 1 88 ? -21.775 10.406 35.257 1.00 84.06 88 MET A O 1
ATOM 694 N N . LYS A 1 89 ? -21.146 8.266 35.525 1.00 84.38 89 LYS A N 1
ATOM 695 C CA . LYS A 1 89 ? -20.879 8.366 36.969 1.00 84.38 89 LYS A CA 1
ATOM 696 C C . LYS A 1 89 ? -19.732 9.322 37.280 1.00 84.38 89 LYS A C 1
ATOM 698 O O . LYS A 1 89 ? -19.849 10.097 38.220 1.00 84.38 89 LYS A O 1
ATOM 703 N N . GLU A 1 90 ? -18.660 9.296 36.495 1.00 82.69 90 GLU A N 1
ATOM 704 C CA . GLU A 1 90 ? -17.533 10.224 36.625 1.00 82.69 90 GLU A CA 1
ATOM 705 C C . GLU A 1 90 ? -17.968 11.666 36.329 1.00 82.69 90 GLU A C 1
ATOM 707 O O . GLU A 1 90 ? -17.649 12.548 37.116 1.00 82.69 90 GLU A O 1
ATOM 712 N N . ALA A 1 91 ? -18.772 11.905 35.286 1.00 82.19 91 ALA A N 1
ATOM 713 C CA . ALA A 1 91 ? -19.322 13.227 34.969 1.00 82.19 91 ALA A CA 1
ATOM 714 C C . ALA A 1 91 ? -20.309 13.743 36.036 1.00 82.19 91 ALA A C 1
ATOM 716 O O . ALA A 1 91 ? -20.324 14.933 36.345 1.00 82.19 91 ALA A O 1
ATOM 717 N N . LEU A 1 92 ? -21.113 12.852 36.628 1.00 76.44 92 LEU A N 1
ATOM 718 C CA . LEU A 1 92 ? -21.991 13.161 37.763 1.00 76.44 92 LEU A CA 1
ATOM 719 C C . LEU A 1 92 ? -21.186 13.461 39.039 1.00 76.44 92 LEU A C 1
ATOM 721 O O . LEU A 1 92 ? -21.549 14.361 39.794 1.00 76.44 92 LEU A O 1
ATOM 725 N N . ALA A 1 93 ? -20.088 12.736 39.274 1.00 75.56 93 ALA A N 1
ATOM 726 C CA . ALA A 1 93 ? -19.217 12.915 40.434 1.00 75.56 93 ALA A CA 1
ATOM 727 C C . ALA A 1 93 ? -18.276 14.127 40.307 1.00 75.56 93 ALA A C 1
ATOM 729 O O . ALA A 1 93 ? -17.912 14.717 41.323 1.00 75.56 93 ALA A O 1
ATOM 730 N N . SER A 1 94 ? -17.902 14.535 39.088 1.00 70.25 94 SER A N 1
ATOM 731 C CA . SER A 1 94 ? -17.008 15.673 38.835 1.00 70.25 94 SER A CA 1
ATOM 732 C C . SER A 1 94 ? -17.705 17.043 38.803 1.00 70.25 94 SER A C 1
ATOM 734 O O . SER A 1 94 ? -17.059 18.032 38.471 1.00 70.25 94 SER A O 1
ATOM 736 N N . GLY A 1 95 ? -18.987 17.129 39.175 1.00 50.09 95 GLY A N 1
ATOM 737 C CA . GLY A 1 95 ? -19.660 18.399 39.466 1.00 50.09 95 GLY A CA 1
ATOM 738 C C . GLY A 1 95 ? -20.655 18.861 38.403 1.00 50.09 95 GLY A C 1
ATOM 739 O O . GLY A 1 95 ? -20.330 19.644 37.515 1.00 50.09 95 GLY A O 1
ATOM 740 N N . GLY A 1 96 ? -21.915 18.456 38.572 1.00 48.53 96 GLY A N 1
ATOM 741 C CA . GLY A 1 96 ? -23.067 19.181 38.043 1.00 48.53 96 GLY A CA 1
ATOM 742 C C . GLY A 1 96 ? -23.504 20.310 38.988 1.00 48.53 96 GLY A C 1
ATOM 743 O O . GLY A 1 96 ? -24.201 20.060 39.966 1.00 48.53 96 GLY A O 1
ATOM 744 N N . MET A 1 97 ? -23.132 21.548 38.659 1.00 44.34 97 MET A N 1
ATOM 745 C CA . MET A 1 97 ? -23.772 22.821 39.046 1.00 44.34 97 MET A CA 1
ATOM 746 C C . MET A 1 97 ? -23.561 23.759 37.840 1.00 44.34 97 MET A C 1
ATOM 748 O O . MET A 1 97 ? -22.427 23.907 37.408 1.00 44.34 97 MET A O 1
ATOM 752 N N . ALA A 1 98 ? -24.541 24.392 37.190 1.00 40.25 98 ALA A N 1
ATOM 753 C CA . ALA A 1 98 ? -25.935 24.672 37.509 1.00 40.25 98 ALA A CA 1
ATOM 754 C C . ALA A 1 98 ? -26.786 24.777 36.220 1.00 40.25 98 ALA A C 1
ATOM 756 O O . ALA A 1 98 ? -26.281 25.126 35.153 1.00 40.25 98 ALA A O 1
ATOM 757 N N . SER A 1 99 ? -28.090 24.514 36.342 1.00 51.41 99 SER A N 1
ATOM 758 C CA . SER A 1 99 ? -29.114 24.822 35.338 1.00 51.41 99 SER A CA 1
ATOM 759 C C . SER A 1 99 ? -29.333 26.332 35.193 1.00 51.41 99 SER A C 1
ATOM 761 O O . SER A 1 99 ? -29.394 27.027 36.210 1.00 51.41 99 SER A O 1
ATOM 763 N N . SER A 1 100 ? -29.627 26.822 33.985 1.00 41.03 100 SER A N 1
ATOM 764 C CA . SER A 1 100 ? -30.434 28.035 33.824 1.00 41.03 100 SER A CA 1
ATOM 765 C C . SER A 1 100 ? -31.397 27.956 32.632 1.00 41.03 100 SER A C 1
ATOM 767 O O . SER A 1 100 ? -31.030 27.576 31.525 1.00 41.03 100 SER A O 1
ATOM 769 N N . ALA A 1 101 ? -32.628 28.376 32.939 1.00 37.94 101 ALA A N 1
ATOM 770 C CA . ALA A 1 101 ? -33.677 28.911 32.072 1.00 37.94 1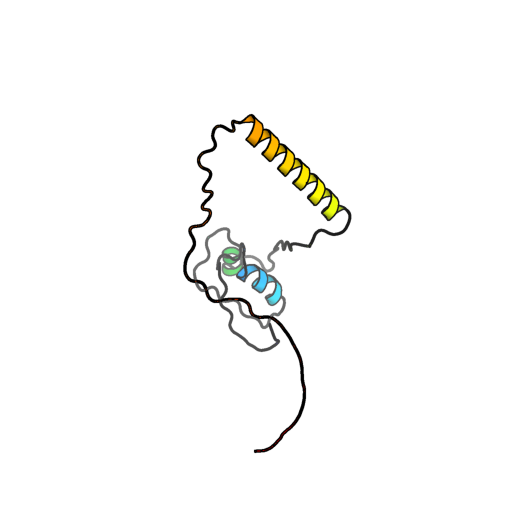01 ALA A CA 1
ATOM 771 C C . ALA A 1 101 ? -34.451 27.954 31.146 1.00 37.94 101 ALA A C 1
ATOM 773 O O . ALA A 1 101 ? -34.241 2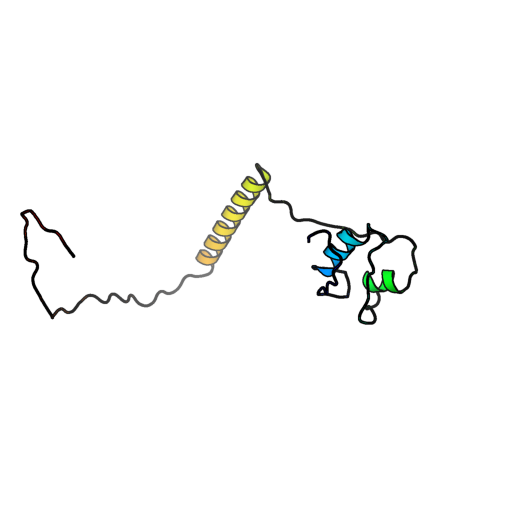7.875 29.939 1.00 37.94 101 ALA A O 1
ATOM 774 N N . ASP A 1 102 ? -35.462 27.337 31.757 1.00 41.44 102 ASP A N 1
ATOM 775 C CA . ASP A 1 102 ? -36.859 27.347 31.305 1.00 41.44 102 ASP A CA 1
ATOM 776 C C . ASP A 1 102 ? -37.179 28.456 30.268 1.00 41.44 102 ASP A C 1
ATOM 778 O O . ASP A 1 102 ? -37.071 29.649 30.562 1.00 41.44 102 ASP A O 1
ATOM 782 N N . GLN A 1 103 ? -37.614 28.068 29.066 1.00 39.69 103 GLN A N 1
ATOM 783 C CA . GLN A 1 103 ? -38.383 28.928 28.161 1.00 39.69 103 GLN A CA 1
ATOM 784 C C . GLN A 1 103 ? -39.654 28.193 27.735 1.00 39.69 103 GLN A C 1
ATOM 786 O O . GLN A 1 103 ? -39.779 27.655 26.636 1.00 39.69 103 GLN A O 1
ATOM 791 N N . LYS A 1 104 ? -40.625 28.193 28.650 1.00 35.41 104 LYS A N 1
ATOM 792 C CA . LYS A 1 104 ? -42.041 28.063 28.329 1.00 35.41 104 LYS A CA 1
ATOM 793 C C . LYS A 1 104 ? -42.507 29.353 27.637 1.00 35.41 104 LYS A C 1
ATOM 795 O O . LYS A 1 104 ? -42.564 30.405 28.268 1.00 35.41 104 LYS A O 1
ATOM 800 N N . VAL A 1 105 ? -42.877 29.276 26.359 1.00 34.47 105 VAL A N 1
ATOM 801 C CA . VAL A 1 105 ? -43.705 30.294 25.690 1.00 34.47 105 VAL A CA 1
ATOM 802 C C . VAL A 1 105 ? -45.029 29.628 25.329 1.00 34.47 105 VAL A C 1
ATOM 804 O O . VAL A 1 105 ? -45.102 28.861 24.373 1.00 34.47 105 VAL A O 1
ATOM 807 N N . GLU A 1 106 ? -46.075 29.904 26.110 1.00 34.28 106 GLU A N 1
ATOM 808 C CA . GLU A 1 106 ? -47.462 29.623 25.731 1.00 34.28 106 GLU A CA 1
ATOM 809 C C . GLU A 1 106 ? -48.178 30.930 25.360 1.00 34.28 106 GLU A C 1
ATOM 811 O O . GLU A 1 106 ? -48.291 31.837 26.177 1.00 34.28 106 GLU A O 1
ATOM 816 N N . GLY A 1 107 ? -48.632 30.979 24.103 1.00 32.44 107 GLY A N 1
ATOM 817 C CA . GLY A 1 107 ? -49.924 31.490 23.628 1.00 32.44 107 GLY A CA 1
ATOM 818 C C . GLY A 1 107 ? -50.436 32.870 24.055 1.00 32.44 107 GLY A C 1
ATOM 819 O O . GLY A 1 107 ? -50.939 33.037 25.160 1.00 32.44 107 GLY A O 1
ATOM 820 N N . VAL A 1 108 ? -50.557 33.781 23.078 1.00 31.95 108 VAL A N 1
ATOM 821 C CA . VAL A 1 108 ? -51.699 34.711 23.004 1.00 31.95 108 VAL A CA 1
ATOM 822 C C . VAL A 1 108 ? -52.371 34.593 21.634 1.00 31.95 108 VAL A C 1
ATOM 824 O O . VAL A 1 108 ? -51.725 34.533 20.591 1.00 31.95 108 VAL A O 1
ATOM 827 N N . ALA A 1 109 ? -53.694 34.500 21.707 1.00 31.92 109 ALA A N 1
ATOM 828 C CA . ALA A 1 109 ? -54.672 34.268 20.663 1.00 31.92 109 ALA A CA 1
ATOM 829 C C . ALA A 1 109 ? -54.860 35.435 19.678 1.00 31.92 109 ALA A C 1
ATOM 831 O O . ALA A 1 109 ? -54.594 36.588 20.009 1.00 31.92 109 ALA A O 1
ATOM 832 N N . GLY A 1 110 ? -55.483 35.131 18.532 1.00 28.38 110 GLY A N 1
ATOM 833 C CA . GLY A 1 110 ? -56.385 36.081 17.874 1.00 28.38 110 GLY A CA 1
ATOM 834 C C . GLY A 1 110 ? -56.285 36.197 16.354 1.00 28.38 110 GLY A C 1
ATOM 835 O O . GLY A 1 110 ? -55.819 37.214 15.864 1.00 28.38 110 GLY A O 1
ATOM 836 N N . ALA A 1 111 ? -56.814 35.223 15.612 1.00 34.53 111 ALA A N 1
ATOM 837 C CA . ALA A 1 111 ? -57.546 35.476 14.363 1.00 34.53 111 ALA A CA 1
ATOM 838 C C . ALA A 1 111 ? -58.344 34.212 14.023 1.00 34.53 111 ALA A C 1
ATOM 840 O O . ALA A 1 111 ? -57.826 33.262 13.441 1.00 34.53 111 ALA A O 1
ATOM 841 N N . GLY A 1 112 ? -59.588 34.167 14.497 1.00 31.48 112 GLY A N 1
ATOM 842 C CA . GLY A 1 112 ? -60.486 33.050 14.256 1.00 31.48 112 GLY A CA 1
ATOM 843 C C . GLY A 1 112 ? -60.922 32.966 12.798 1.00 31.48 112 GLY A C 1
ATOM 844 O O . GLY A 1 112 ? -61.183 33.981 12.160 1.00 31.48 112 GLY A O 1
ATOM 845 N N . LEU A 1 113 ? -61.114 31.745 12.316 1.00 37.16 113 LEU A N 1
ATOM 846 C CA . LEU A 1 113 ? -62.329 31.436 11.585 1.00 37.16 113 LEU A CA 1
ATOM 847 C C . LEU A 1 113 ? -62.696 29.973 11.835 1.00 37.16 113 LEU A C 1
ATOM 849 O O . LEU A 1 113 ? -61.850 29.090 11.913 1.00 37.16 113 LEU A O 1
ATOM 853 N N . VAL A 1 114 ? -63.983 29.818 12.074 1.00 42.47 114 VAL A N 1
ATOM 854 C CA . VAL A 1 114 ? -64.715 28.714 12.672 1.00 42.47 114 VAL A CA 1
ATOM 855 C C . VAL A 1 114 ? -64.567 27.364 11.973 1.00 42.47 114 VAL A C 1
ATOM 857 O O . VAL A 1 114 ? -64.544 27.259 10.750 1.00 42.47 114 VAL A O 1
ATOM 860 N N . ASP A 1 115 ? -64.573 26.328 12.805 1.00 37.03 115 ASP A N 1
ATOM 861 C CA . ASP A 1 115 ? -64.988 24.976 12.457 1.00 37.03 115 ASP A CA 1
ATOM 862 C C . ASP A 1 115 ? -66.487 24.983 12.088 1.00 37.03 115 ASP A C 1
ATOM 864 O O . ASP A 1 115 ? -67.311 25.593 12.775 1.00 37.03 115 ASP A O 1
ATOM 868 N N . THR A 1 116 ? -66.869 24.332 10.991 1.00 52.25 116 THR A N 1
ATOM 869 C CA . THR A 1 116 ? -68.268 23.973 10.719 1.00 52.25 116 THR A CA 1
ATOM 870 C C . THR A 1 116 ? -68.303 22.594 10.078 1.00 52.25 116 THR A C 1
ATOM 872 O O . THR A 1 116 ? -68.133 22.421 8.876 1.00 52.25 116 THR A O 1
ATOM 875 N N . MET A 1 117 ? -68.476 21.612 10.956 1.00 39.75 117 MET A N 1
ATOM 876 C CA . MET A 1 117 ? -69.407 20.491 10.860 1.00 39.75 117 MET A CA 1
ATOM 877 C C . MET A 1 117 ? -69.961 20.090 9.481 1.00 39.75 117 MET A C 1
ATOM 879 O O . MET A 1 117 ? -70.675 20.840 8.827 1.00 39.75 117 MET A O 1
ATOM 883 N N . GLN A 1 118 ? -69.837 18.776 9.260 1.00 37.84 118 GLN A N 1
ATOM 884 C CA . GLN A 1 118 ? -70.857 17.860 8.730 1.00 37.84 118 GLN A CA 1
ATOM 885 C C . GLN A 1 118 ? -71.223 18.039 7.248 1.00 37.84 118 GLN A C 1
ATOM 887 O O . GLN A 1 118 ? -71.849 18.992 6.823 1.00 37.84 118 GLN A O 1
ATOM 892 N N . SER A 1 119 ? -70.785 17.105 6.409 1.00 36.66 119 SER A N 1
ATOM 893 C CA . SER A 1 119 ? -71.467 15.829 6.144 1.00 36.66 119 SER A CA 1
ATOM 894 C C . SER A 1 119 ? -72.434 15.942 4.971 1.00 36.66 119 SER A C 1
ATOM 896 O O . SER A 1 119 ? -73.254 16.847 4.885 1.00 36.66 119 SER A O 1
ATOM 898 N N . ALA A 1 120 ? -72.380 14.887 4.164 1.00 36.53 120 ALA A N 1
ATOM 899 C CA . ALA A 1 120 ? -73.425 14.402 3.284 1.00 36.53 120 ALA A CA 1
ATOM 900 C C . ALA A 1 120 ? -73.419 14.888 1.824 1.00 36.53 120 ALA A C 1
ATOM 902 O O . ALA A 1 120 ? -73.653 16.042 1.493 1.00 36.53 120 ALA A O 1
ATOM 903 N N . ARG A 1 121 ? -73.375 13.846 0.987 1.00 38.75 121 ARG A N 1
ATOM 904 C CA . ARG A 1 121 ? -74.065 13.667 -0.294 1.00 38.75 121 ARG A CA 1
ATOM 905 C C . ARG A 1 121 ? -73.312 14.157 -1.529 1.00 38.75 121 ARG A C 1
ATOM 907 O O . ARG A 1 121 ? -73.104 15.335 -1.738 1.00 38.75 121 ARG A O 1
ATOM 914 N N . THR A 1 122 ? -72.758 13.230 -2.304 1.00 39.44 122 THR A N 1
ATOM 915 C CA . THR A 1 122 ? -73.452 12.430 -3.337 1.00 39.44 122 THR A CA 1
ATOM 916 C C . THR A 1 122 ? -73.369 13.134 -4.691 1.00 39.44 122 THR A C 1
ATOM 918 O O . THR A 1 122 ? -73.945 14.193 -4.883 1.00 39.44 122 THR A O 1
ATOM 921 N N . SER A 1 123 ? -72.788 12.402 -5.648 1.00 40.59 123 SER A N 1
ATOM 922 C CA . SER A 1 123 ? -73.242 12.297 -7.041 1.00 40.59 123 SER A CA 1
ATOM 923 C C . SER A 1 123 ? -72.813 13.346 -8.083 1.00 40.59 123 SER A C 1
ATOM 925 O O . SER A 1 123 ? -73.291 14.472 -8.090 1.00 40.59 123 SER A O 1
ATOM 927 N N . ARG A 1 124 ? -72.187 12.768 -9.124 1.00 41.25 124 ARG A N 1
ATOM 928 C CA . ARG A 1 124 ? -72.387 12.971 -10.578 1.00 41.25 124 ARG A CA 1
ATOM 929 C C . ARG A 1 124 ? -71.538 14.002 -11.321 1.00 41.25 124 ARG A C 1
ATOM 931 O O . ARG A 1 124 ? -71.555 15.184 -11.022 1.00 41.25 124 ARG A O 1
ATOM 938 N N . GLY A 1 125 ? -71.021 13.493 -12.447 1.00 40.41 125 GLY A N 1
ATOM 939 C CA . GLY A 1 125 ? -70.680 14.223 -13.671 1.00 40.41 125 GLY A CA 1
ATOM 940 C C . GLY A 1 125 ? -69.231 14.698 -13.668 1.00 40.41 125 GLY A C 1
ATOM 941 O O . GLY A 1 125 ? -68.844 15.414 -12.766 1.00 40.41 125 GLY A O 1
ATOM 942 N N . GLY A 1 126 ? -68.341 14.307 -14.576 1.00 40.53 126 GLY A N 1
ATOM 943 C CA . GLY A 1 126 ? -68.544 13.912 -15.965 1.00 40.53 126 GLY A CA 1
ATOM 944 C C . GLY A 1 126 ? -68.085 15.047 -16.882 1.00 40.53 126 GLY A C 1
ATOM 945 O O . GLY A 1 126 ? -68.630 16.138 -16.791 1.00 40.53 126 GLY A O 1
ATOM 946 N N . LEU A 1 127 ? -67.156 14.707 -17.784 1.00 45.56 127 LEU A N 1
ATOM 947 C CA . LEU A 1 127 ? -66.845 15.366 -19.063 1.00 45.56 127 LEU A CA 1
ATOM 948 C C . LEU A 1 127 ? -66.136 16.732 -19.004 1.00 45.56 127 LEU A C 1
ATOM 950 O O . LEU A 1 127 ? -66.756 17.758 -18.749 1.00 45.56 127 LEU A O 1
ATOM 954 N N . ALA A 1 128 ? -64.859 16.749 -19.385 1.00 43.28 128 ALA A N 1
ATOM 955 C CA . ALA A 1 128 ? -64.418 17.124 -20.736 1.00 43.28 128 ALA A CA 1
ATOM 956 C C . ALA A 1 128 ? -62.955 16.700 -20.929 1.00 43.28 128 ALA A C 1
ATOM 958 O O . ALA A 1 128 ? -62.177 16.848 -19.960 1.00 43.28 128 ALA A O 1
#

Foldseek 3Di:
DDPDDDDDDFPDLLLPDDDVVVCCVVPVVPVPDDDDRPDQHDPPGPNNCVVVPPDPDDDDDDDDDDDDDDPRVVVVVVVVVVVVVVVVVVVVVVDDDDDDDDDDDDDDDDDDDDDDDDDDDDDDDDDD

pLDDT: mean 74.15, std 21.96, range [28.38, 94.31]